Protein AF-A0A3C0WCY4-F1 (afdb_monomer_lite)

Sequence (69 aa):
MLKGVNKQVVEVVEVDNEFFERAILFVKPEKQQNGEEALRENARRYVGSLRWRPRQPGGWRLWGVRLAQ

Structure (mmCIF, N/CA/C/O backbone):
data_AF-A0A3C0WCY4-F1
#
_entry.id   AF-A0A3C0WCY4-F1
#
loop_
_atom_site.group_PDB
_atom_site.id
_atom_site.type_symbol
_atom_site.label_atom_id
_atom_site.label_alt_id
_atom_site.label_comp_id
_atom_site.label_asym_id
_atom_site.label_entity_id
_atom_site.label_seq_id
_atom_site.pdbx_PDB_ins_code
_atom_site.Cartn_x
_atom_site.Cartn_y
_atom_site.Cartn_z
_atom_site.occupancy
_atom_site.B_iso_or_equiv
_atom_site.auth_seq_id
_atom_site.auth_comp_id
_atom_site.auth_asym_id
_atom_site.auth_atom_id
_atom_site.pdbx_PDB_model_num
ATOM 1 N N . MET A 1 1 ? 9.019 9.034 26.191 1.00 39.72 1 MET A N 1
ATOM 2 C CA . MET A 1 1 ? 8.242 7.815 25.866 1.00 39.72 1 MET A CA 1
ATOM 3 C C . MET A 1 1 ? 7.139 8.200 24.885 1.00 39.72 1 MET A C 1
ATOM 5 O O . MET A 1 1 ? 6.219 8.902 25.283 1.00 39.72 1 MET A O 1
ATOM 9 N N . LEU A 1 2 ? 7.257 7.846 23.602 1.00 43.03 2 LEU A N 1
ATOM 10 C CA . LEU A 1 2 ? 6.202 8.099 22.609 1.00 43.03 2 LEU A CA 1
ATOM 11 C C . LEU A 1 2 ? 5.127 7.013 22.763 1.00 43.03 2 LEU A C 1
ATOM 13 O O . LEU A 1 2 ? 5.421 5.836 22.577 1.00 43.03 2 LEU A O 1
ATOM 17 N N . LYS A 1 3 ? 3.912 7.404 23.175 1.00 52.91 3 LYS A N 1
ATOM 18 C CA . LYS A 1 3 ? 2.759 6.501 23.333 1.00 52.91 3 LYS A CA 1
ATOM 19 C C . LYS A 1 3 ? 2.554 5.697 22.044 1.00 52.91 3 LYS A C 1
ATOM 21 O O . LYS A 1 3 ? 2.450 6.281 20.968 1.00 52.91 3 LYS A O 1
ATOM 26 N N . GLY A 1 4 ? 2.523 4.372 22.184 1.00 52.41 4 GLY A N 1
ATOM 27 C CA . GLY A 1 4 ? 2.390 3.413 21.095 1.00 52.41 4 GLY A CA 1
ATOM 28 C C . GLY A 1 4 ? 1.199 3.726 20.198 1.00 52.41 4 GLY A C 1
ATOM 29 O O . GLY A 1 4 ? 0.046 3.602 20.602 1.00 52.41 4 GLY A O 1
ATOM 30 N N . VAL A 1 5 ? 1.493 4.130 18.967 1.00 60.34 5 VAL A N 1
ATOM 31 C CA . VAL A 1 5 ? 0.500 4.175 17.899 1.00 60.34 5 VAL A CA 1
ATOM 32 C C . VAL A 1 5 ? 0.39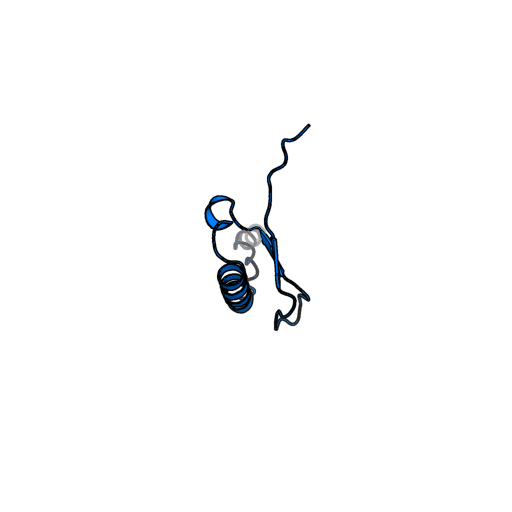2 2.742 17.391 1.00 60.34 5 VAL A C 1
ATOM 34 O O . VAL A 1 5 ? 1.335 2.252 16.771 1.00 60.34 5 VAL A O 1
ATOM 37 N N . ASN A 1 6 ? -0.709 2.049 17.697 1.00 66.12 6 ASN A N 1
ATOM 38 C CA . ASN A 1 6 ? -0.987 0.740 17.109 1.00 66.12 6 ASN A CA 1
ATOM 39 C C . ASN A 1 6 ? -1.139 0.941 15.594 1.00 66.12 6 ASN A C 1
ATOM 41 O O . ASN A 1 6 ? -2.107 1.546 15.130 1.00 66.12 6 ASN A O 1
ATOM 45 N N . LYS A 1 7 ? -0.116 0.551 14.831 1.00 77.44 7 LYS A N 1
ATOM 46 C CA . LYS A 1 7 ? -0.100 0.654 13.374 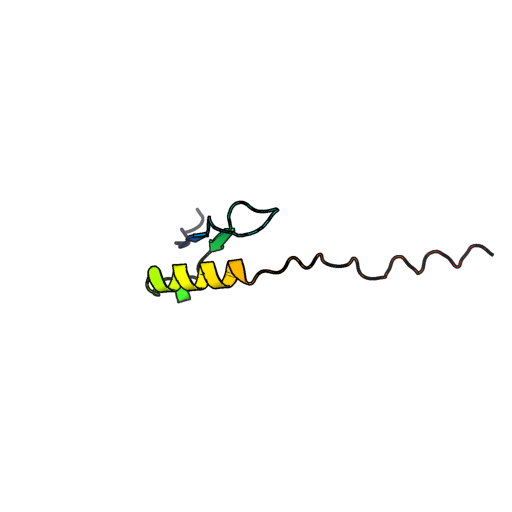1.00 77.44 7 LYS A CA 1
ATOM 47 C C . LYS A 1 7 ? -0.312 -0.737 12.808 1.00 77.44 7 LYS A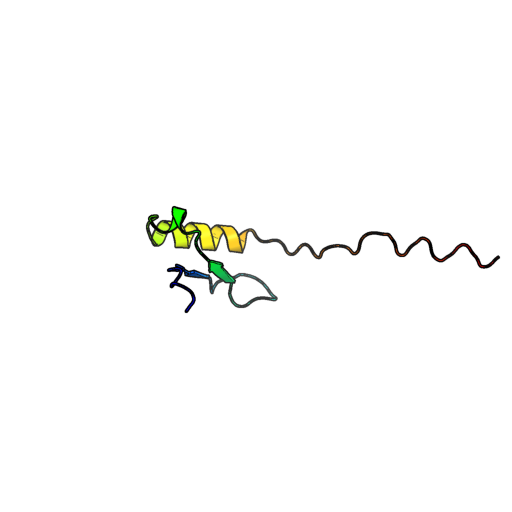 C 1
ATOM 49 O O . LYS A 1 7 ? 0.607 -1.549 12.811 1.00 77.44 7 LYS A O 1
ATOM 54 N N . GLN A 1 8 ? -1.507 -0.981 12.291 1.00 85.81 8 GLN A N 1
ATOM 55 C CA . GLN A 1 8 ? -1.741 -2.128 11.429 1.00 85.81 8 GLN A CA 1
ATOM 56 C C . GLN A 1 8 ? -1.054 -1.893 10.078 1.00 85.81 8 GLN A C 1
ATOM 58 O O . GLN A 1 8 ? -1.106 -0.791 9.518 1.00 85.81 8 GLN A O 1
ATOM 63 N N . VAL A 1 9 ? -0.394 -2.928 9.570 1.00 89.44 9 VAL A N 1
ATOM 64 C CA . VAL A 1 9 ? 0.394 -2.892 8.336 1.00 89.44 9 VAL A CA 1
ATOM 65 C C . VAL A 1 9 ? -0.076 -4.014 7.419 1.00 89.44 9 VAL A C 1
ATOM 67 O O . VAL A 1 9 ? -0.387 -5.104 7.890 1.00 89.44 9 VAL A O 1
ATOM 70 N N . VAL A 1 10 ? -0.119 -3.741 6.116 1.00 90.00 10 VAL A N 1
ATOM 71 C CA . VAL A 1 10 ? -0.343 -4.748 5.074 1.00 90.00 10 VAL A CA 1
ATOM 72 C C . VAL A 1 10 ? 0.902 -4.816 4.196 1.00 90.00 10 VAL A C 1
ATOM 74 O O . VAL A 1 10 ? 1.303 -3.809 3.611 1.00 90.00 10 VAL A O 1
ATOM 77 N N . GLU A 1 11 ? 1.509 -5.997 4.111 1.00 91.38 11 GLU A N 1
ATOM 78 C CA . GLU A 1 11 ? 2.610 -6.293 3.191 1.00 91.38 11 GLU A CA 1
ATOM 79 C C . GLU A 1 11 ? 2.049 -6.955 1.927 1.00 91.38 11 GLU A C 1
ATOM 81 O O . GLU A 1 11 ? 1.298 -7.930 1.992 1.00 91.38 11 GLU A O 1
ATOM 86 N N . VAL A 1 12 ? 2.397 -6.406 0.765 1.00 89.56 12 VAL A N 1
ATOM 87 C CA . VAL A 1 12 ? 2.050 -6.950 -0.551 1.00 89.56 12 VAL A CA 1
ATOM 88 C C . VAL A 1 12 ? 3.345 -7.400 -1.218 1.00 89.56 12 VAL A C 1
ATOM 90 O O . VAL A 1 12 ? 4.160 -6.557 -1.577 1.00 89.56 12 VAL A O 1
ATOM 93 N N . VAL A 1 13 ? 3.538 -8.716 -1.345 1.00 83.25 13 VAL A N 1
ATOM 94 C CA . VAL A 1 13 ? 4.759 -9.337 -1.904 1.00 83.25 13 VAL A CA 1
ATOM 95 C C . VAL A 1 13 ? 4.656 -9.545 -3.421 1.00 83.25 13 VAL A C 1
ATOM 97 O O . VAL A 1 13 ? 5.640 -9.454 -4.138 1.00 83.25 13 VAL A O 1
ATOM 100 N N . GLU A 1 14 ? 3.454 -9.778 -3.943 1.00 70.50 14 GLU A N 1
ATOM 101 C CA . GLU A 1 14 ? 3.214 -9.914 -5.385 1.00 70.50 14 GLU A CA 1
AT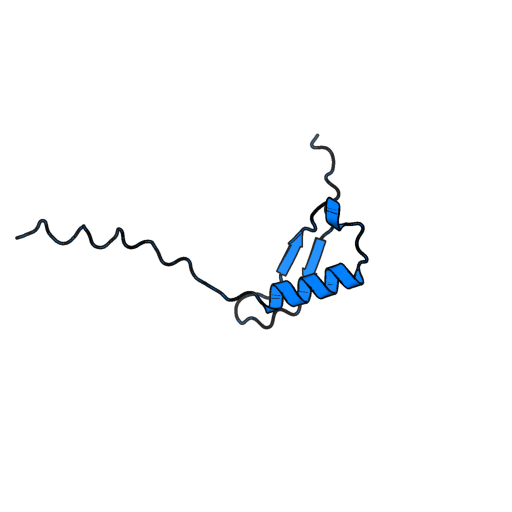OM 102 C C . GLU A 1 14 ? 2.997 -8.527 -5.993 1.00 70.50 14 GLU A C 1
ATOM 104 O O . GLU A 1 14 ? 1.867 -8.067 -6.172 1.00 70.50 14 GLU A O 1
ATOM 109 N N . VAL A 1 15 ? 4.091 -7.815 -6.240 1.00 67.06 15 VAL A N 1
ATOM 110 C CA . VAL A 1 15 ? 4.076 -6.600 -7.050 1.00 67.06 15 VAL A CA 1
ATOM 111 C C . VAL A 1 15 ? 4.596 -7.018 -8.423 1.00 67.06 15 VAL A C 1
ATOM 113 O O . VAL A 1 15 ? 5.787 -7.268 -8.553 1.00 67.06 15 VAL A O 1
ATOM 116 N N . ASP A 1 16 ? 3.730 -7.141 -9.437 1.00 70.38 16 ASP A N 1
ATOM 117 C CA . ASP A 1 16 ? 4.140 -7.367 -10.840 1.00 70.38 16 ASP A CA 1
ATOM 118 C C . ASP A 1 16 ? 4.886 -6.122 -11.364 1.00 70.38 16 ASP A C 1
ATOM 120 O O . ASP A 1 16 ? 4.365 -5.310 -12.132 1.00 70.38 16 ASP A O 1
ATOM 124 N N . ASN A 1 17 ? 6.093 -5.897 -10.854 1.00 76.50 17 ASN A N 1
ATOM 125 C CA . ASN A 1 17 ? 6.893 -4.707 -11.065 1.00 76.50 17 ASN A CA 1
ATOM 126 C C . ASN A 1 17 ? 8.365 -5.094 -11.203 1.00 76.50 17 ASN A C 1
ATOM 128 O O . ASN A 1 17 ? 8.910 -5.828 -10.389 1.00 76.50 17 ASN A O 1
ATOM 132 N N . GLU A 1 18 ? 9.016 -4.556 -12.228 1.00 82.44 18 GLU A N 1
ATOM 133 C CA . GLU A 1 18 ? 10.415 -4.860 -12.546 1.00 82.44 18 GLU A CA 1
ATOM 134 C C . GLU A 1 18 ? 11.430 -4.268 -11.545 1.00 82.44 18 GLU A C 1
ATOM 136 O O . GLU A 1 18 ? 12.594 -4.659 -11.551 1.00 82.44 18 GLU A O 1
ATOM 141 N N . PHE A 1 19 ? 11.010 -3.332 -10.684 1.00 82.56 19 PHE A N 1
ATOM 142 C CA . PHE A 1 19 ? 11.885 -2.581 -9.777 1.00 82.56 19 PHE A CA 1
ATOM 143 C C . PHE A 1 19 ? 11.689 -2.899 -8.288 1.00 82.56 19 PHE A C 1
ATOM 145 O O . PHE A 1 19 ? 12.610 -2.676 -7.503 1.00 82.56 19 PHE A O 1
ATOM 152 N N . PHE A 1 20 ? 10.504 -3.351 -7.866 1.00 85.44 20 PHE A N 1
ATOM 153 C CA . PHE A 1 20 ? 10.151 -3.473 -6.446 1.00 85.44 20 PHE A CA 1
ATOM 154 C C . PHE A 1 20 ? 9.659 -4.880 -6.095 1.00 85.44 20 PHE A C 1
ATOM 156 O O . PHE A 1 20 ? 8.711 -5.366 -6.695 1.00 85.44 20 PHE A O 1
ATOM 163 N N . GLU A 1 21 ? 10.242 -5.485 -5.055 1.00 85.06 21 GLU A N 1
ATOM 164 C CA . GLU A 1 21 ? 9.876 -6.832 -4.575 1.00 85.06 21 GLU A CA 1
ATOM 165 C C . GLU A 1 21 ? 8.634 -6.863 -3.678 1.00 85.06 21 GLU A C 1
ATOM 167 O O . GLU A 1 21 ? 8.007 -7.902 -3.518 1.00 85.06 21 GLU A O 1
ATOM 172 N N . ARG A 1 22 ? 8.320 -5.754 -3.001 1.00 89.50 22 ARG A N 1
ATOM 173 C CA . ARG A 1 22 ? 7.201 -5.678 -2.056 1.00 89.50 22 ARG A CA 1
ATOM 174 C C . ARG A 1 22 ? 6.777 -4.243 -1.790 1.00 89.50 22 ARG A C 1
ATOM 176 O O . ARG A 1 22 ? 7.584 -3.318 -1.881 1.00 89.50 22 ARG A O 1
ATOM 183 N N . ALA A 1 23 ? 5.531 -4.067 -1.373 1.00 90.56 23 ALA A N 1
ATOM 184 C CA . ALA A 1 23 ? 4.998 -2.808 -0.8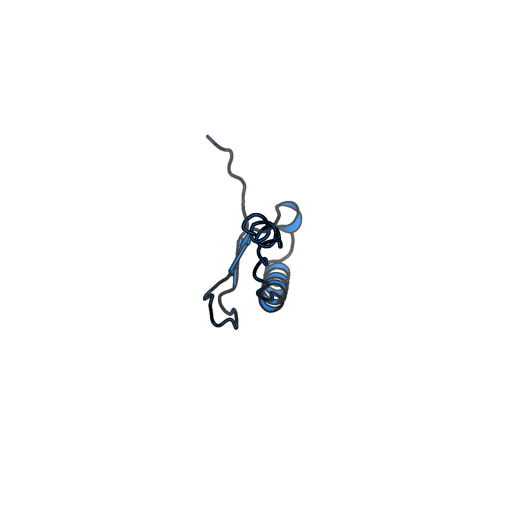75 1.00 90.56 23 ALA A CA 1
ATOM 185 C C . ALA A 1 23 ? 4.501 -2.965 0.567 1.00 90.56 23 ALA A C 1
ATOM 187 O O . ALA A 1 23 ? 3.790 -3.915 0.892 1.00 90.56 23 ALA A O 1
ATOM 188 N N . ILE A 1 24 ? 4.848 -2.004 1.425 1.00 92.50 24 ILE A N 1
ATOM 189 C CA . ILE A 1 24 ? 4.403 -1.948 2.821 1.00 92.50 24 ILE A CA 1
ATOM 190 C C . ILE A 1 24 ? 3.432 -0.779 2.963 1.00 92.50 24 ILE A C 1
ATOM 192 O O . ILE A 1 24 ? 3.804 0.380 2.773 1.00 92.50 24 ILE A O 1
ATOM 196 N N . LEU A 1 25 ? 2.183 -1.081 3.307 1.00 92.12 25 LEU A N 1
ATOM 197 C CA . LEU A 1 25 ? 1.126 -0.094 3.487 1.00 92.12 25 LEU A CA 1
ATOM 198 C C . LEU A 1 25 ? 0.768 0.035 4.964 1.00 92.12 25 LEU A C 1
ATOM 200 O O . LEU A 1 25 ? 0.450 -0.947 5.630 1.00 92.12 25 LEU A O 1
ATOM 204 N N . PHE A 1 26 ? 0.761 1.268 5.464 1.00 92.19 26 PHE A N 1
ATOM 205 C CA . PHE A 1 26 ? 0.286 1.577 6.809 1.00 92.19 26 PHE A CA 1
ATOM 206 C C . PHE A 1 26 ? -1.208 1.885 6.770 1.00 92.19 26 PHE A C 1
ATOM 208 O O . PHE A 1 26 ? -1.644 2.815 6.085 1.00 92.19 26 PHE A O 1
ATOM 215 N N . VAL A 1 27 ? -1.995 1.122 7.523 1.00 90.44 27 VAL A N 1
ATOM 216 C CA . VAL A 1 27 ? -3.442 1.313 7.597 1.00 90.44 27 VAL A CA 1
ATOM 217 C C . VAL A 1 27 ? -3.739 2.513 8.490 1.00 90.44 27 VAL A C 1
ATOM 219 O O . VAL A 1 27 ? -3.250 2.614 9.620 1.00 90.44 27 VAL A O 1
ATOM 222 N N . LYS A 1 28 ? -4.564 3.433 7.982 1.00 89.44 28 LYS A N 1
ATOM 223 C CA . LYS A 1 28 ? -5.068 4.560 8.776 1.00 89.44 28 LYS A CA 1
ATOM 224 C C . LYS A 1 28 ? -5.821 4.034 10.005 1.00 89.44 28 LYS A C 1
ATOM 226 O O . LYS A 1 28 ? -6.610 3.106 9.831 1.00 89.44 28 LYS A O 1
ATOM 231 N N . PRO A 1 29 ? -5.652 4.624 11.202 1.00 86.69 29 PRO A N 1
ATOM 232 C CA . PRO A 1 29 ? -6.309 4.162 12.429 1.00 86.69 29 PRO A CA 1
ATOM 233 C C . PRO A 1 29 ? -7.823 3.952 12.276 1.00 86.69 29 PRO A C 1
ATOM 235 O O . PRO A 1 29 ? -8.337 2.881 12.580 1.00 86.69 29 PRO A O 1
ATOM 238 N N . GLU A 1 30 ? -8.525 4.913 11.676 1.00 88.25 30 GLU A N 1
ATOM 239 C CA . GLU A 1 30 ? -9.964 4.849 11.380 1.00 88.25 30 GLU A CA 1
ATOM 240 C C . GLU A 1 30 ? -10.392 3.742 10.397 1.00 88.25 30 GLU A C 1
ATOM 242 O O . GLU A 1 30 ? -11.585 3.511 10.214 1.00 88.25 30 GLU A O 1
ATOM 247 N N . LYS A 1 31 ? -9.450 3.049 9.749 1.00 87.50 31 LYS A N 1
ATOM 248 C CA . LYS A 1 31 ? -9.711 1.915 8.848 1.00 87.50 31 LYS A CA 1
ATOM 249 C C . LYS A 1 31 ? -9.222 0.576 9.400 1.00 87.50 31 LYS A C 1
ATOM 251 O O . LYS A 1 31 ? -9.433 -0.435 8.742 1.00 87.50 31 LYS A O 1
ATOM 256 N N . GLN A 1 32 ? -8.635 0.548 10.600 1.00 83.38 32 GLN A N 1
ATOM 257 C CA . GLN A 1 32 ? -8.144 -0.690 11.222 1.00 83.38 32 GLN A CA 1
ATOM 258 C C . GLN A 1 32 ? -9.262 -1.643 11.661 1.00 83.38 32 GLN A C 1
ATOM 260 O O . GLN A 1 32 ? -9.029 -2.828 11.855 1.00 83.38 32 GLN A O 1
ATOM 265 N N . GLN A 1 33 ? -10.486 -1.131 11.807 1.00 83.75 33 GLN A N 1
ATOM 266 C CA . GLN A 1 33 ? -11.664 -1.932 12.156 1.00 83.75 33 GLN A CA 1
ATOM 267 C C . GLN A 1 33 ? -12.212 -2.726 10.961 1.00 83.75 33 GLN A C 1
ATOM 269 O O . GLN A 1 33 ? -13.073 -3.587 11.132 1.00 83.75 33 GLN A O 1
ATOM 274 N N . ASN A 1 34 ? -11.743 -2.425 9.745 1.00 81.88 34 ASN A N 1
ATOM 275 C CA . ASN A 1 34 ? -12.122 -3.184 8.564 1.00 81.88 34 ASN A CA 1
ATOM 276 C C . ASN A 1 34 ? -11.528 -4.595 8.645 1.00 81.88 34 ASN A C 1
ATOM 278 O O . ASN A 1 34 ? -10.400 -4.779 9.100 1.00 81.88 34 ASN A O 1
ATOM 282 N N . GLY A 1 35 ? -12.279 -5.580 8.149 1.00 84.38 35 GLY A N 1
ATOM 283 C CA . GLY A 1 35 ? -11.814 -6.963 8.095 1.00 84.38 35 GLY A CA 1
ATOM 284 C C . GLY A 1 35 ? -10.500 -7.103 7.322 1.00 84.38 35 GLY A C 1
ATOM 285 O O . GLY A 1 35 ? -10.272 -6.411 6.325 1.00 84.38 35 GLY A O 1
ATOM 286 N N . GLU A 1 36 ? -9.650 -8.021 7.783 1.00 86.00 36 GLU A N 1
ATOM 287 C CA . GLU A 1 36 ? -8.329 -8.298 7.207 1.00 86.00 36 GLU A CA 1
ATOM 288 C C . GLU A 1 36 ? -8.397 -8.551 5.696 1.00 86.00 36 GLU A C 1
ATOM 290 O O . GLU A 1 36 ? -7.617 -7.987 4.930 1.00 86.00 36 GLU A O 1
ATOM 295 N N . GLU A 1 37 ? -9.382 -9.334 5.257 1.00 88.88 37 GLU A N 1
ATOM 296 C CA . GLU A 1 37 ? -9.583 -9.676 3.850 1.00 88.88 37 GLU A CA 1
ATOM 297 C C . GLU A 1 37 ? -9.850 -8.436 2.987 1.00 88.88 37 GLU A C 1
ATOM 299 O O . GLU A 1 37 ? -9.207 -8.243 1.954 1.00 88.88 37 GLU A O 1
ATOM 304 N N . ALA A 1 38 ? -10.705 -7.526 3.463 1.00 90.62 38 ALA A N 1
ATOM 305 C CA . ALA A 1 38 ? -10.998 -6.277 2.768 1.00 90.62 38 ALA A CA 1
ATOM 306 C C . ALA A 1 38 ? -9.766 -5.360 2.698 1.00 90.62 38 ALA A C 1
ATOM 308 O O . ALA A 1 38 ? -9.541 -4.696 1.684 1.00 90.62 38 ALA A O 1
ATOM 309 N N . LEU A 1 39 ? -8.950 -5.303 3.755 1.00 91.38 39 LEU A N 1
ATOM 310 C CA . LEU A 1 39 ? -7.704 -4.531 3.749 1.00 91.38 39 LEU A CA 1
ATOM 311 C C . LEU A 1 39 ? -6.684 -5.128 2.776 1.00 91.38 39 LEU A C 1
ATOM 313 O O . LEU A 1 39 ? -6.067 -4.386 2.011 1.00 91.38 39 LEU A O 1
ATOM 317 N N . ARG A 1 40 ? -6.550 -6.456 2.754 1.00 89.75 40 ARG A N 1
ATOM 318 C CA . ARG A 1 40 ? -5.648 -7.184 1.858 1.00 89.75 40 ARG A CA 1
ATOM 319 C C . ARG A 1 40 ? -6.044 -7.028 0.391 1.00 89.75 40 ARG A C 1
ATOM 321 O O . ARG A 1 40 ? -5.179 -6.771 -0.446 1.00 89.75 40 ARG A O 1
ATOM 328 N N . GLU A 1 41 ? -7.331 -7.141 0.070 1.00 91.94 41 GLU A N 1
ATOM 329 C CA . GLU A 1 41 ? -7.826 -6.969 -1.298 1.00 91.94 41 GLU A CA 1
ATOM 330 C C . GLU A 1 41 ? -7.602 -5.533 -1.794 1.00 91.94 41 GLU A C 1
ATOM 332 O O . GLU A 1 41 ? -7.040 -5.321 -2.872 1.00 91.94 41 GLU A O 1
ATOM 337 N N . ASN A 1 42 ? -7.963 -4.535 -0.979 1.00 92.69 42 ASN A N 1
ATOM 338 C CA . ASN A 1 42 ? -7.751 -3.128 -1.322 1.00 92.69 42 ASN A CA 1
ATOM 339 C C . ASN A 1 42 ? -6.262 -2.789 -1.469 1.00 92.69 42 ASN A C 1
ATOM 341 O O . ASN A 1 42 ? -5.896 -2.045 -2.378 1.00 92.69 42 ASN A O 1
ATOM 345 N N . ALA A 1 43 ? -5.400 -3.347 -0.616 1.00 92.56 43 ALA A N 1
ATOM 346 C CA . ALA A 1 43 ? -3.952 -3.184 -0.698 1.00 92.56 43 ALA A CA 1
ATOM 347 C C . ALA A 1 43 ? -3.386 -3.719 -2.019 1.00 92.56 43 ALA A C 1
ATOM 349 O O . ALA A 1 43 ? -2.683 -2.991 -2.719 1.00 92.56 43 ALA A O 1
ATOM 350 N N . ARG A 1 44 ? -3.742 -4.956 -2.394 1.00 90.38 44 ARG A N 1
ATOM 351 C CA . ARG A 1 44 ? -3.333 -5.567 -3.670 1.00 90.38 44 ARG A CA 1
ATOM 352 C C . ARG A 1 44 ? -3.797 -4.736 -4.862 1.00 90.38 44 ARG A C 1
ATOM 354 O O . ARG A 1 44 ? -2.996 -4.412 -5.736 1.00 90.38 44 ARG A O 1
ATOM 361 N N . ARG A 1 45 ? -5.068 -4.321 -4.861 1.00 91.56 45 ARG A N 1
ATOM 362 C CA . ARG A 1 45 ? -5.644 -3.484 -5.923 1.00 91.56 45 ARG A CA 1
ATOM 363 C C . ARG A 1 45 ? -4.938 -2.132 -6.033 1.00 91.56 45 ARG A C 1
ATOM 365 O O . ARG A 1 45 ? -4.648 -1.682 -7.138 1.00 91.56 45 ARG A O 1
ATOM 372 N N . TYR A 1 46 ? -4.652 -1.489 -4.901 1.00 91.75 46 TYR A N 1
ATOM 373 C CA . TYR A 1 46 ? -3.952 -0.209 -4.869 1.00 91.75 46 TYR A CA 1
ATOM 374 C C . TYR A 1 46 ? -2.542 -0.334 -5.444 1.00 91.75 46 TYR A C 1
ATOM 376 O O . TYR A 1 46 ? -2.202 0.396 -6.373 1.00 91.75 46 TYR A O 1
ATOM 384 N N . VAL A 1 47 ? -1.757 -1.293 -4.949 1.00 90.38 47 VAL A N 1
ATOM 385 C CA . VAL A 1 47 ? -0.372 -1.519 -5.381 1.00 90.38 47 VAL A CA 1
ATOM 386 C C . VAL A 1 47 ? -0.300 -1.879 -6.867 1.00 90.38 47 VAL A C 1
ATOM 388 O O . VAL A 1 47 ? 0.490 -1.274 -7.585 1.00 90.38 47 VAL A O 1
ATOM 391 N N . GLY A 1 48 ? -1.184 -2.752 -7.362 1.00 87.62 48 GLY A N 1
ATOM 392 C CA . GLY A 1 48 ? -1.255 -3.099 -8.788 1.00 87.62 48 GLY A CA 1
ATOM 393 C C . GLY A 1 48 ? -1.680 -1.941 -9.702 1.00 87.62 48 GLY A C 1
ATOM 394 O O . GLY A 1 48 ? -1.414 -1.962 -10.900 1.00 87.62 48 GLY A O 1
ATOM 395 N N . SER A 1 49 ? -2.314 -0.899 -9.156 1.00 87.88 49 SER A N 1
ATOM 396 C CA . SER A 1 49 ? -2.688 0.301 -9.917 1.00 87.88 49 SER A CA 1
ATOM 397 C C . SER A 1 49 ? -1.575 1.354 -10.004 1.00 87.88 49 SER A C 1
ATOM 399 O O . SER A 1 49 ? -1.697 2.319 -10.768 1.00 87.88 49 SER A O 1
ATOM 401 N N . LEU A 1 50 ? -0.495 1.201 -9.227 1.00 85.94 50 LEU A N 1
ATOM 402 C CA . LEU A 1 50 ? 0.592 2.171 -9.186 1.00 85.94 50 LEU A CA 1
ATOM 403 C C . LEU A 1 50 ? 1.331 2.187 -10.524 1.00 85.94 50 LEU A C 1
ATOM 405 O O . LEU A 1 50 ? 1.952 1.213 -10.937 1.00 85.94 50 LEU A O 1
ATOM 409 N N . ARG A 1 51 ? 1.307 3.340 -11.194 1.00 78.31 51 ARG A N 1
ATOM 410 C CA . ARG A 1 51 ? 2.156 3.604 -12.357 1.00 78.31 51 ARG A CA 1
ATOM 411 C C . ARG A 1 51 ? 3.321 4.474 -11.927 1.00 78.31 51 ARG A C 1
ATOM 413 O O . ARG A 1 51 ? 3.105 5.547 -11.359 1.00 78.31 51 ARG A O 1
ATOM 420 N N . TRP A 1 52 ? 4.540 4.043 -12.241 1.00 70.94 52 TRP A N 1
ATOM 421 C CA . TRP A 1 52 ? 5.726 4.871 -12.058 1.00 70.94 52 TRP A CA 1
ATOM 422 C C . TRP A 1 52 ? 5.582 6.150 -12.890 1.00 70.94 52 TRP A C 1
ATOM 424 O O . TRP A 1 52 ? 5.576 6.121 -14.120 1.00 70.94 52 TRP A O 1
ATOM 434 N N . ARG A 1 53 ? 5.415 7.286 -12.211 1.00 71.31 53 ARG A N 1
ATOM 435 C CA . ARG A 1 53 ? 5.465 8.616 -12.819 1.00 71.31 53 ARG A CA 1
ATOM 436 C C . ARG A 1 53 ? 6.645 9.353 -12.205 1.00 71.31 53 ARG A C 1
ATOM 438 O O . ARG A 1 53 ? 6.478 9.954 -11.140 1.00 71.31 53 ARG A O 1
ATOM 445 N N . PRO A 1 54 ? 7.832 9.305 -12.830 1.00 71.56 54 PRO A N 1
ATOM 446 C CA . PRO A 1 54 ? 8.953 10.079 -12.338 1.00 71.56 54 PRO A CA 1
ATOM 447 C C . PRO A 1 54 ? 8.542 11.549 -12.374 1.00 71.56 54 PRO A C 1
ATOM 449 O O . PRO A 1 54 ? 8.019 12.043 -13.378 1.00 71.56 54 PRO A O 1
ATOM 452 N N . ARG A 1 55 ? 8.725 12.247 -11.252 1.00 68.69 55 ARG A N 1
ATOM 453 C CA . ARG A 1 55 ? 8.493 13.687 -11.184 1.00 68.69 55 ARG A CA 1
ATOM 454 C C . ARG A 1 55 ? 9.447 14.334 -12.184 1.00 68.69 55 ARG A C 1
ATOM 456 O O . ARG A 1 55 ? 10.650 14.372 -11.942 1.00 68.69 55 ARG A O 1
ATOM 463 N N . GLN A 1 56 ? 8.918 14.801 -13.313 1.00 64.81 56 GLN A N 1
ATOM 464 C CA . GLN A 1 56 ? 9.709 15.565 -14.269 1.00 64.81 56 GLN A CA 1
ATOM 465 C C . GLN A 1 56 ? 10.274 16.783 -13.525 1.00 64.81 56 GLN A C 1
ATOM 467 O O . GLN A 1 56 ? 9.500 17.506 -12.883 1.00 64.81 56 GLN A O 1
ATOM 472 N N . PRO A 1 57 ? 11.600 17.005 -13.538 1.00 60.03 57 PRO A N 1
ATOM 473 C CA . PRO A 1 57 ? 12.169 18.221 -12.983 1.00 60.03 57 PRO A CA 1
ATOM 474 C C . PRO A 1 57 ? 11.512 19.410 -13.687 1.00 60.03 57 PRO A C 1
ATOM 476 O O . PRO A 1 57 ? 11.564 19.509 -14.912 1.00 60.03 57 PRO A O 1
ATOM 479 N N . GLY A 1 58 ? 10.839 20.273 -12.921 1.00 59.06 58 GLY A N 1
ATOM 480 C CA . GLY A 1 58 ? 10.177 21.465 -13.450 1.00 59.06 58 GLY A CA 1
ATOM 481 C C . GLY A 1 58 ? 11.149 22.286 -14.299 1.00 59.06 58 GLY A C 1
ATOM 482 O O . GLY A 1 58 ? 12.315 22.433 -13.934 1.00 59.06 58 GLY A O 1
ATOM 483 N N . GLY A 1 59 ? 10.666 22.783 -15.442 1.00 55.50 59 GLY A N 1
ATOM 484 C CA . GLY A 1 59 ? 11.424 23.395 -16.544 1.00 55.50 59 GLY A CA 1
ATOM 485 C C . GLY A 1 59 ? 12.166 24.706 -16.247 1.00 55.50 59 GLY A C 1
ATOM 486 O O . GLY A 1 59 ? 12.261 25.569 -17.111 1.00 55.50 59 GLY A O 1
ATOM 487 N N . TRP A 1 60 ? 12.721 24.880 -15.049 1.00 59.44 60 TRP A N 1
ATOM 488 C CA . TRP A 1 60 ? 13.491 26.065 -14.657 1.00 59.44 60 TRP A CA 1
ATOM 489 C C . TRP A 1 60 ? 14.937 26.039 -15.181 1.00 59.44 60 TRP A C 1
ATOM 491 O O . TRP A 1 60 ? 15.645 27.035 -15.084 1.00 59.44 60 TRP A O 1
ATOM 501 N N . ARG A 1 61 ? 15.378 24.933 -15.802 1.00 54.94 61 ARG A N 1
ATOM 502 C CA . ARG A 1 61 ? 16.726 24.789 -16.386 1.00 54.94 61 ARG A CA 1
ATOM 503 C C . ARG A 1 61 ? 16.910 25.395 -17.791 1.00 54.94 61 ARG A C 1
ATOM 505 O O . ARG A 1 61 ? 18.020 25.339 -18.304 1.00 54.94 61 ARG A O 1
ATOM 512 N N . LEU A 1 62 ? 15.887 26.005 -18.400 1.00 55.28 62 LEU A N 1
ATOM 513 C CA . LEU A 1 62 ? 15.982 26.604 -19.748 1.00 55.28 62 LEU A CA 1
ATOM 514 C C . LEU A 1 62 ? 16.238 28.126 -19.779 1.00 55.28 62 LEU A C 1
ATOM 516 O O . LEU A 1 62 ? 16.405 28.683 -20.858 1.00 55.28 62 LEU A O 1
ATOM 520 N N . TRP A 1 63 ? 16.339 28.805 -18.631 1.00 56.69 63 TRP A N 1
ATOM 521 C CA . TRP A 1 63 ? 16.573 30.263 -18.585 1.00 56.69 63 TRP A CA 1
ATOM 522 C C . TRP A 1 63 ? 18.057 30.680 -18.597 1.00 56.69 63 TRP A C 1
ATOM 524 O O . TRP A 1 63 ? 18.356 31.864 -18.706 1.00 56.69 63 TRP A O 1
ATOM 534 N N . GLY A 1 64 ? 18.997 29.732 -18.507 1.00 54.75 64 GLY A N 1
ATOM 535 C CA . GLY A 1 64 ? 20.436 30.026 -18.403 1.00 54.75 64 GLY A CA 1
ATOM 536 C C . GLY A 1 64 ? 21.177 30.243 -19.728 1.00 54.75 64 GLY A C 1
ATOM 537 O O . GLY A 1 64 ? 22.330 30.661 -19.708 1.00 54.75 64 GLY A O 1
ATOM 538 N N . VAL A 1 65 ? 20.553 29.979 -20.881 1.00 56.25 65 VAL A N 1
ATOM 539 C CA . VAL A 1 65 ? 21.212 30.058 -22.201 1.00 56.25 65 VAL A CA 1
ATOM 540 C C . VAL A 1 65 ? 20.669 31.249 -22.991 1.00 56.25 65 VAL A C 1
ATOM 542 O O . VAL A 1 65 ? 20.049 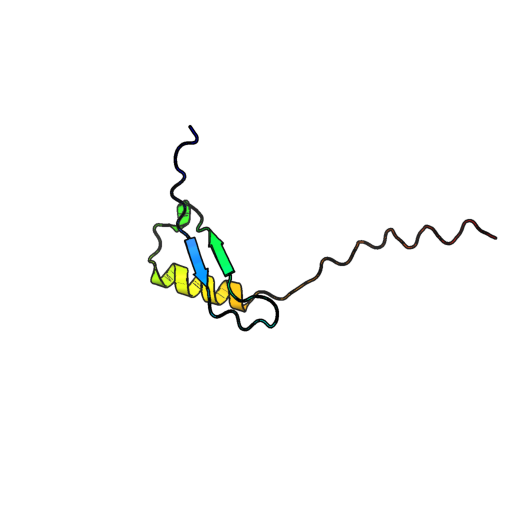31.090 -24.037 1.00 56.25 65 VAL A O 1
ATOM 545 N N . ARG A 1 66 ? 20.826 32.469 -22.465 1.00 54.50 66 ARG A N 1
ATOM 546 C CA . ARG A 1 66 ? 20.582 33.697 -23.251 1.00 54.50 66 ARG A CA 1
ATOM 547 C C . ARG A 1 66 ? 21.398 34.927 -22.836 1.00 54.50 66 ARG A C 1
ATOM 549 O O . ARG A 1 66 ? 21.090 36.018 -23.291 1.00 54.50 66 ARG A O 1
ATOM 556 N N . LEU A 1 67 ? 22.441 34.762 -22.019 1.00 52.06 67 LEU A N 1
ATOM 557 C CA . LEU A 1 67 ? 23.328 35.858 -21.584 1.00 52.06 67 LEU A CA 1
ATOM 558 C C . LEU A 1 67 ? 24.776 35.706 -22.084 1.00 52.06 67 LEU A C 1
ATOM 560 O O . LEU A 1 67 ? 25.713 36.156 -21.438 1.00 52.06 67 LEU A O 1
ATOM 564 N N . ALA A 1 68 ? 24.959 35.068 -23.239 1.00 50.16 68 ALA A N 1
ATOM 565 C CA . ALA A 1 68 ? 26.247 35.015 -23.925 1.00 50.16 68 ALA A CA 1
ATOM 566 C C . ALA A 1 68 ? 26.045 35.184 -25.439 1.00 50.16 68 ALA A C 1
ATOM 568 O O . ALA A 1 68 ? 26.189 34.223 -26.189 1.00 50.16 68 ALA A O 1
ATOM 569 N N . GLN A 1 69 ? 25.637 36.383 -25.862 1.00 46.91 69 GLN A N 1
ATOM 570 C CA . GLN A 1 69 ? 25.927 36.955 -27.182 1.00 46.91 69 GLN A CA 1
ATOM 571 C C . GLN A 1 69 ? 26.144 38.454 -27.014 1.00 46.91 69 GLN A C 1
ATOM 573 O O . GLN A 1 69 ? 25.361 39.056 -26.245 1.00 46.91 69 GLN A O 1
#

pLDDT: mean 76.3, std 15.46, range [39.72, 92.69]

Secondary structure (DSSP, 8-state):
--------EEEE-----SS-S-EEEEPPGGGTTS-HHHHHHHHHHHHHH------PPPSGGGSSSSS--

Radius of gyration: 20.4 Å; chains: 1; bounding box: 38×47×53 Å

Foldseek 3Di:
DPPDDPWDKDKAQPQPDPPDRIDIDTDDPVCPPPDPVVVNVVVNVVSNPDDDDPDDDPPPVPPPPDPDD